Protein AF-A0A6S6U2C6-F1 (afdb_monomer_lite)

Organism: NCBI:txid298394

Foldseek 3Di:
DPPDPPDLVLLDLPPQPDPVLSVLSVVVVVCSVPDDQDPPRDVVVVSVVNVVVSVVRSVPPDDPD

Radius of gyration: 13.46 Å; chains: 1; bounding box: 29×18×43 Å

Structure (mmCIF, N/CA/C/O backbone):
data_AF-A0A6S6U2C6-F1
#
_entry.id   AF-A0A6S6U2C6-F1
#
loop_
_atom_site.group_PDB
_atom_site.id
_atom_site.type_symbol
_atom_site.label_atom_id
_atom_site.label_alt_id
_atom_site.label_comp_id
_atom_site.label_asym_id
_atom_site.label_entity_id
_atom_site.label_seq_id
_atom_site.pdbx_PDB_ins_code
_atom_site.Cartn_x
_atom_site.Cartn_y
_atom_site.Cartn_z
_atom_site.occupancy
_atom_site.B_iso_or_equiv
_atom_site.auth_seq_id
_atom_site.auth_comp_id
_atom_site.auth_asym_id
_atom_site.auth_atom_id
_atom_site.pdbx_PDB_model_num
ATOM 1 N N . MET A 1 1 ? 15.604 6.068 -21.388 1.00 40.72 1 MET A N 1
ATOM 2 C CA . MET A 1 1 ? 14.597 5.119 -20.879 1.00 40.72 1 MET A CA 1
ATOM 3 C C . MET A 1 1 ? 13.587 5.954 -20.119 1.00 40.72 1 MET A C 1
ATOM 5 O O . MET A 1 1 ? 13.991 6.625 -19.179 1.00 40.72 1 MET A O 1
ATOM 9 N N . SER A 1 2 ? 12.351 6.056 -20.608 1.00 43.88 2 SER A N 1
ATOM 10 C CA . SER A 1 2 ? 11.291 6.750 -19.871 1.00 43.88 2 SER A CA 1
ATOM 11 C C . SER A 1 2 ? 10.923 5.877 -18.683 1.00 43.88 2 SER A C 1
ATOM 13 O O . SER A 1 2 ? 10.381 4.795 -18.878 1.00 43.88 2 SER A O 1
ATOM 15 N N . SER A 1 3 ? 11.280 6.304 -17.476 1.00 54.94 3 SER A N 1
ATOM 16 C CA . SER A 1 3 ? 10.821 5.659 -16.250 1.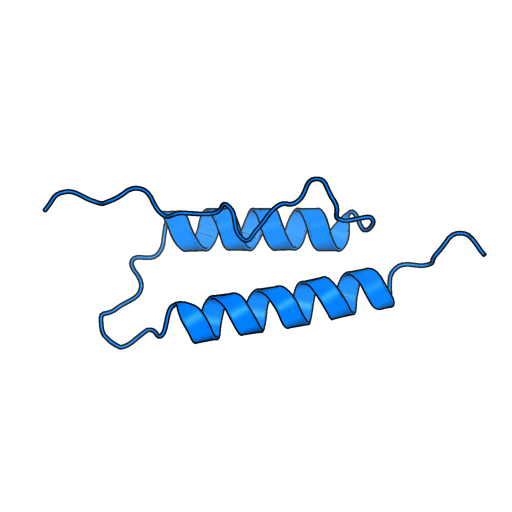00 54.94 3 SER A CA 1
ATOM 17 C C . SER A 1 3 ? 9.326 5.935 -16.134 1.00 54.94 3 SER A C 1
ATOM 19 O O . SER A 1 3 ? 8.930 7.050 -15.792 1.00 54.94 3 SER A O 1
ATOM 21 N N . GLU A 1 4 ? 8.490 4.970 -16.511 1.00 58.12 4 GLU A N 1
ATOM 22 C CA . GLU A 1 4 ? 7.058 5.063 -16.246 1.00 58.12 4 GLU A CA 1
ATOM 23 C C . GLU A 1 4 ? 6.848 5.256 -14.735 1.00 58.12 4 GLU A C 1
ATOM 25 O O . GLU A 1 4 ? 7.550 4.633 -13.930 1.00 58.12 4 GLU A O 1
ATOM 30 N N . PRO A 1 5 ? 5.948 6.161 -14.315 1.00 62.94 5 PRO A N 1
ATOM 31 C CA . PRO A 1 5 ? 5.695 6.379 -12.901 1.00 62.94 5 PRO A CA 1
ATOM 32 C C . PRO A 1 5 ? 5.176 5.082 -12.278 1.00 62.94 5 PRO A C 1
ATOM 34 O O . PRO A 1 5 ? 4.200 4.505 -12.757 1.00 62.94 5 PRO A O 1
ATOM 37 N N . VAL A 1 6 ? 5.823 4.634 -11.200 1.00 68.75 6 VAL A N 1
ATOM 38 C CA . VAL A 1 6 ? 5.389 3.455 -10.445 1.00 68.75 6 VAL A CA 1
ATOM 39 C C . VAL A 1 6 ? 3.955 3.682 -9.972 1.00 68.75 6 VAL A C 1
ATOM 41 O O . VAL A 1 6 ? 3.691 4.586 -9.175 1.00 68.75 6 VAL A O 1
ATOM 44 N N . ASN A 1 7 ? 3.019 2.879 -10.481 1.00 73.69 7 ASN A N 1
ATOM 45 C CA . ASN A 1 7 ? 1.630 2.932 -10.053 1.00 73.69 7 ASN A CA 1
ATOM 46 C C . ASN A 1 7 ? 1.516 2.346 -8.633 1.00 73.69 7 ASN A C 1
ATOM 48 O O . ASN A 1 7 ? 1.782 1.163 -8.410 1.00 73.69 7 ASN A O 1
ATOM 52 N N . LEU A 1 8 ? 1.125 3.192 -7.679 1.00 78.88 8 LEU A N 1
ATOM 53 C CA . LEU A 1 8 ? 0.955 2.847 -6.263 1.00 78.88 8 LEU A CA 1
ATOM 54 C C . LEU A 1 8 ? -0.519 2.880 -5.823 1.00 78.88 8 LEU A C 1
ATOM 56 O O . LEU A 1 8 ? -0.797 2.850 -4.627 1.00 78.88 8 LEU A O 1
ATOM 60 N N . ASP A 1 9 ? -1.476 2.916 -6.759 1.00 79.50 9 ASP A N 1
ATOM 61 C CA . ASP A 1 9 ? -2.915 2.954 -6.442 1.00 79.50 9 ASP A CA 1
ATOM 62 C C . ASP A 1 9 ? -3.404 1.708 -5.691 1.00 79.50 9 ASP A C 1
ATOM 64 O O . ASP A 1 9 ? -4.452 1.741 -5.049 1.00 79.50 9 ASP A O 1
ATOM 68 N N . TRP A 1 10 ? -2.651 0.611 -5.752 1.00 81.56 10 TRP A N 1
ATOM 69 C CA . TRP A 1 10 ? -2.928 -0.625 -5.022 1.00 81.56 10 TRP A CA 1
ATOM 70 C C . TRP A 1 10 ? -2.530 -0.557 -3.536 1.00 81.56 10 TRP A C 1
ATOM 72 O O . TRP A 1 10 ? -2.952 -1.403 -2.751 1.00 81.56 10 TRP A O 1
ATOM 82 N N . LEU A 1 11 ? -1.745 0.451 -3.140 1.00 81.88 11 LEU A N 1
ATOM 83 C CA . LEU A 1 11 ? -1.192 0.634 -1.797 1.00 81.88 11 LEU A CA 1
ATOM 84 C C . LEU A 1 11 ? -1.846 1.842 -1.100 1.00 81.88 11 LEU A C 1
ATOM 86 O O . LEU A 1 11 ? -1.175 2.740 -0.588 1.00 81.88 11 LEU A O 1
ATOM 90 N N . LYS A 1 12 ? -3.183 1.912 -1.130 1.00 70.44 12 LYS A N 1
ATOM 91 C CA . LYS A 1 12 ? -3.944 3.013 -0.519 1.00 70.44 12 LYS A CA 1
ATOM 92 C C . LYS A 1 12 ? -3.930 2.901 1.000 1.00 70.44 12 LYS A C 1
ATOM 94 O O . LYS A 1 12 ? -4.613 2.076 1.595 1.00 70.44 12 LYS A O 1
ATOM 99 N N . THR A 1 13 ? -3.163 3.784 1.626 1.00 68.81 13 THR A N 1
ATOM 100 C CA . THR A 1 13 ? -2.998 3.861 3.083 1.00 68.81 13 THR A CA 1
ATOM 101 C C . THR A 1 13 ? -4.179 4.500 3.810 1.00 68.81 13 THR A C 1
ATOM 103 O O . THR A 1 13 ? -4.302 4.331 5.020 1.00 68.81 13 THR A O 1
ATOM 106 N N . GLY A 1 14 ? -5.051 5.213 3.088 1.00 65.75 14 GLY A N 1
ATOM 107 C CA . GLY A 1 14 ? -6.178 5.959 3.660 1.00 65.75 14 GLY A CA 1
ATOM 108 C C . GLY A 1 14 ? -7.262 5.093 4.306 1.00 65.75 14 GLY A C 1
ATOM 109 O O . GLY A 1 14 ? -7.973 5.583 5.177 1.00 65.75 14 GLY A O 1
ATOM 110 N N . ASP A 1 15 ? -7.346 3.815 3.929 1.00 76.31 15 ASP A N 1
ATOM 111 C CA . ASP A 1 15 ? -8.343 2.873 4.452 1.00 76.31 15 ASP A CA 1
ATOM 112 C C . ASP A 1 15 ? -7.795 1.986 5.591 1.00 76.31 15 ASP A C 1
ATOM 114 O O . ASP A 1 15 ? -8.526 1.169 6.152 1.00 76.31 15 ASP A O 1
ATOM 118 N N . LEU A 1 16 ? -6.511 2.136 5.947 1.00 85.06 16 LEU A N 1
ATOM 119 C CA . LEU A 1 16 ? -5.847 1.332 6.978 1.00 85.06 16 LEU A CA 1
ATOM 120 C C . LEU A 1 16 ? -6.118 1.905 8.374 1.00 85.06 16 LEU A C 1
ATOM 122 O O . LEU A 1 16 ? -5.869 3.085 8.628 1.00 85.06 16 LEU A O 1
ATOM 126 N N . LYS A 1 17 ? -6.585 1.065 9.301 1.00 85.88 17 LYS A N 1
ATOM 127 C CA . LYS A 1 17 ? -6.939 1.457 10.676 1.00 85.88 17 LYS A CA 1
ATOM 128 C C . LYS A 1 17 ? -5.722 1.518 11.594 1.00 85.88 17 LYS A C 1
ATOM 130 O O . LYS A 1 17 ? -5.684 2.314 12.529 1.00 85.88 17 LYS A O 1
ATOM 135 N N . SER A 1 18 ? -4.723 0.678 11.347 1.00 87.69 18 SER A N 1
ATOM 136 C CA . SER A 1 18 ? -3.512 0.581 12.148 1.00 87.69 18 SER A CA 1
ATOM 137 C C . SER A 1 18 ? -2.461 1.579 11.689 1.00 87.69 18 SER A C 1
ATOM 139 O O . SER A 1 18 ? -2.011 1.560 10.543 1.00 87.69 18 SER A O 1
ATOM 141 N N . VAL A 1 19 ? -1.951 2.370 12.635 1.00 90.06 19 VAL A N 1
ATOM 142 C CA . VAL A 1 19 ? -0.771 3.221 12.414 1.00 90.06 19 VAL A CA 1
ATOM 143 C C . VAL A 1 19 ? 0.421 2.385 11.931 1.00 90.06 19 VAL A C 1
ATOM 145 O O . VAL A 1 19 ? 1.198 2.838 11.097 1.00 90.06 19 VAL A O 1
ATOM 148 N N . VAL A 1 20 ? 0.556 1.140 12.399 1.00 91.12 20 VAL A N 1
ATOM 149 C CA . VAL A 1 20 ? 1.635 0.242 11.961 1.00 91.12 20 VAL A CA 1
ATOM 150 C C . VAL A 1 20 ? 1.452 -0.162 10.497 1.00 91.12 20 VAL A C 1
ATOM 152 O O . VAL A 1 20 ? 2.426 -0.160 9.748 1.00 91.12 20 VAL A O 1
ATOM 155 N N . ALA A 1 21 ? 0.221 -0.450 10.063 1.00 90.94 21 ALA A N 1
ATOM 156 C CA . ALA A 1 21 ? -0.060 -0.797 8.670 1.00 90.94 21 ALA A CA 1
ATOM 157 C C . ALA A 1 21 ? 0.178 0.402 7.743 1.00 90.94 21 ALA A C 1
ATOM 159 O O . ALA A 1 21 ? 0.793 0.247 6.690 1.00 90.94 21 ALA A O 1
ATOM 160 N N . GLN A 1 22 ? -0.221 1.605 8.171 1.00 90.69 22 GLN A N 1
ATOM 161 C CA . GLN A 1 22 ? 0.057 2.851 7.451 1.00 90.69 22 GLN A CA 1
ATOM 162 C C . GLN A 1 22 ? 1.566 3.069 7.271 1.00 90.69 22 GLN A C 1
ATOM 164 O O . GLN A 1 22 ? 2.024 3.293 6.153 1.00 90.69 22 GLN A O 1
ATOM 169 N N . ARG A 1 23 ? 2.358 2.929 8.345 1.00 92.06 23 ARG A N 1
ATOM 170 C CA . ARG A 1 23 ? 3.824 3.072 8.283 1.00 92.06 23 ARG A CA 1
ATOM 171 C C . ARG A 1 23 ? 4.491 2.008 7.419 1.00 92.06 23 ARG A C 1
ATOM 173 O O . ARG A 1 23 ? 5.436 2.318 6.698 1.00 92.06 23 ARG A O 1
ATOM 180 N N . PHE A 1 24 ? 4.007 0.771 7.471 1.00 92.00 24 PHE A N 1
ATOM 181 C CA . PHE A 1 24 ? 4.514 -0.301 6.619 1.00 92.00 24 PHE A CA 1
ATOM 182 C C . PHE A 1 24 ? 4.224 -0.033 5.136 1.00 92.00 24 PHE A C 1
ATOM 184 O O . PHE A 1 24 ? 5.111 -0.158 4.297 1.00 92.00 24 PHE A O 1
ATOM 191 N N . ALA A 1 25 ? 3.016 0.421 4.810 1.00 91.00 25 ALA A N 1
ATOM 192 C CA . ALA A 1 25 ? 2.664 0.789 3.447 1.00 91.00 25 ALA A CA 1
ATOM 193 C C . ALA A 1 25 ? 3.469 2.004 2.939 1.00 91.00 25 ALA A C 1
ATOM 195 O O . ALA A 1 25 ? 3.940 1.992 1.805 1.00 91.00 25 ALA A O 1
ATOM 196 N N . GLU A 1 26 ? 3.720 3.021 3.772 1.00 90.19 26 GLU A N 1
ATOM 197 C CA . GLU A 1 26 ? 4.638 4.125 3.432 1.00 90.19 26 GLU A CA 1
ATOM 198 C C . GLU A 1 26 ? 6.062 3.627 3.134 1.00 90.19 26 GLU A C 1
ATOM 200 O O . GLU A 1 26 ? 6.705 4.102 2.194 1.00 90.19 26 GLU A O 1
ATOM 205 N N . PHE A 1 27 ? 6.553 2.658 3.912 1.00 91.19 27 PHE A N 1
ATOM 206 C CA . PHE A 1 27 ? 7.854 2.032 3.687 1.00 91.19 27 PHE A CA 1
ATOM 207 C C . PHE A 1 27 ? 7.908 1.324 2.325 1.00 91.19 27 PHE A C 1
ATOM 209 O O . PHE A 1 27 ? 8.795 1.624 1.529 1.00 91.19 27 PHE A O 1
ATOM 216 N N . CYS A 1 28 ? 6.928 0.471 2.012 1.00 90.75 28 CYS A N 1
ATOM 217 C CA . CYS A 1 28 ? 6.851 -0.222 0.723 1.00 90.75 28 CYS A CA 1
ATOM 218 C C . CYS A 1 28 ? 6.709 0.752 -0.458 1.00 90.75 28 CYS A C 1
ATOM 220 O O . CYS A 1 28 ? 7.350 0.572 -1.489 1.00 90.75 28 CYS A O 1
ATOM 222 N N . ALA A 1 29 ? 5.924 1.825 -0.305 1.00 87.31 29 ALA A N 1
ATOM 223 C CA . ALA A 1 29 ? 5.772 2.866 -1.323 1.00 87.31 29 ALA A CA 1
ATOM 224 C C . ALA A 1 29 ? 7.103 3.551 -1.665 1.00 87.31 29 ALA A C 1
ATOM 226 O O . ALA A 1 29 ? 7.341 3.903 -2.820 1.00 87.31 29 ALA A O 1
ATOM 227 N N . ASN A 1 30 ? 7.948 3.785 -0.658 1.00 87.25 30 ASN A N 1
ATOM 228 C CA . ASN A 1 30 ? 9.272 4.362 -0.856 1.00 87.25 30 ASN A CA 1
ATOM 229 C C . ASN A 1 30 ? 10.240 3.344 -1.458 1.00 87.25 30 ASN A C 1
ATOM 231 O O . ASN A 1 30 ? 10.929 3.689 -2.412 1.00 87.25 30 ASN A O 1
ATOM 235 N N . ASP A 1 31 ? 10.226 2.101 -0.973 1.00 86.81 31 ASP A N 1
ATOM 236 C CA . ASP A 1 31 ? 11.042 1.005 -1.503 1.00 86.81 31 ASP A CA 1
ATOM 237 C C . ASP A 1 31 ? 10.810 0.808 -3.010 1.00 86.81 31 ASP A C 1
ATOM 239 O O . ASP A 1 31 ? 11.760 0.844 -3.787 1.00 86.81 31 ASP A O 1
ATOM 243 N N . LEU A 1 32 ? 9.546 0.767 -3.447 1.00 81.81 32 LEU A N 1
ATOM 244 C CA . LEU A 1 32 ? 9.151 0.662 -4.858 1.00 81.81 32 LEU A CA 1
ATOM 245 C C . LEU A 1 32 ? 9.618 1.830 -5.738 1.00 81.81 32 LEU A C 1
ATOM 247 O O . LEU A 1 32 ? 9.811 1.658 -6.938 1.00 81.81 32 LEU A O 1
ATOM 251 N N . LYS A 1 33 ? 9.771 3.030 -5.169 1.00 80.25 33 LYS A N 1
ATOM 252 C CA . LYS A 1 33 ? 10.273 4.207 -5.899 1.00 80.25 33 LYS A CA 1
ATOM 253 C C . LYS A 1 33 ? 11.794 4.211 -6.008 1.00 80.25 33 LYS A C 1
ATOM 255 O O . LYS A 1 33 ? 12.327 4.820 -6.932 1.00 80.25 33 LYS A O 1
ATOM 260 N N . THR A 1 34 ? 12.483 3.610 -5.038 1.00 78.69 34 THR A N 1
ATOM 261 C CA . THR A 1 34 ? 13.948 3.633 -4.943 1.00 78.69 34 THR A CA 1
ATOM 262 C C . THR A 1 34 ? 14.609 2.400 -5.538 1.00 78.69 34 THR A C 1
ATOM 264 O O . THR A 1 34 ? 15.712 2.509 -6.067 1.00 78.69 34 THR A O 1
ATOM 267 N N . ASN A 1 35 ? 13.952 1.244 -5.467 1.00 68.69 35 ASN A N 1
ATOM 268 C CA . ASN A 1 35 ? 14.438 0.007 -6.048 1.00 68.69 35 ASN A CA 1
ATOM 269 C C . ASN A 1 35 ? 13.841 -0.178 -7.441 1.00 68.69 35 ASN A C 1
ATOM 271 O O . ASN A 1 35 ? 12.643 -0.395 -7.611 1.00 68.69 35 ASN A O 1
ATOM 275 N N . THR A 1 36 ? 14.704 -0.146 -8.453 1.00 63.34 36 THR A N 1
ATOM 276 C CA . THR A 1 36 ? 14.418 -0.814 -9.722 1.00 63.34 36 THR A CA 1
ATOM 277 C C . THR A 1 36 ? 14.362 -2.304 -9.436 1.00 63.34 36 THR A C 1
ATOM 279 O O . THR A 1 36 ? 15.398 -2.926 -9.201 1.00 63.34 36 THR A O 1
ATOM 282 N N . PHE A 1 37 ? 13.151 -2.855 -9.429 1.00 65.38 37 PHE A N 1
ATOM 283 C CA . PHE A 1 37 ? 12.938 -4.293 -9.507 1.00 65.38 37 PHE A CA 1
ATOM 284 C C . PHE A 1 37 ? 13.778 -4.800 -10.681 1.00 65.38 37 PHE A C 1
ATOM 286 O O . PHE A 1 37 ? 13.623 -4.335 -11.811 1.00 65.38 37 PHE A O 1
ATOM 293 N N . SER A 1 38 ? 14.756 -5.655 -10.385 1.00 61.00 38 SER A N 1
ATOM 294 C CA . SER A 1 38 ? 15.526 -6.365 -11.406 1.00 61.00 38 SER A CA 1
ATOM 295 C C . SER A 1 38 ? 14.572 -7.128 -12.331 1.00 61.00 38 SER A C 1
ATOM 297 O O . SER A 1 38 ? 13.472 -7.464 -11.907 1.00 61.00 38 SER A O 1
ATOM 299 N N . ASP A 1 39 ? 14.983 -7.436 -13.564 1.00 60.22 39 ASP A N 1
ATOM 300 C CA . ASP A 1 39 ? 14.139 -8.154 -14.547 1.00 60.22 39 ASP A CA 1
ATOM 301 C C . ASP A 1 39 ? 13.548 -9.479 -14.003 1.00 60.22 39 ASP A C 1
ATOM 303 O O . ASP A 1 39 ? 12.471 -9.895 -14.410 1.00 60.22 39 ASP A O 1
ATOM 307 N N . ASP A 1 40 ? 14.220 -10.115 -13.034 1.00 62.78 40 ASP A N 1
ATOM 308 C CA . ASP A 1 40 ? 13.769 -11.339 -12.344 1.00 62.78 40 ASP A CA 1
ATOM 309 C C . ASP A 1 40 ? 12.819 -11.094 -11.155 1.00 62.78 40 ASP A C 1
ATOM 311 O O . ASP A 1 40 ? 12.376 -12.026 -10.482 1.00 62.78 40 ASP A O 1
ATOM 315 N N . SER A 1 41 ? 12.554 -9.839 -10.805 1.00 66.56 41 SER A N 1
ATOM 316 C CA . SER A 1 41 ? 11.770 -9.487 -9.627 1.00 66.56 41 SER A CA 1
ATOM 317 C C . SER A 1 41 ? 10.298 -9.368 -9.995 1.00 66.56 41 SER A C 1
ATOM 319 O O . SER A 1 41 ? 9.854 -8.381 -10.577 1.00 66.56 41 SER A O 1
ATOM 321 N N . ASP A 1 42 ? 9.541 -10.394 -9.617 1.00 79.81 42 ASP A N 1
ATOM 322 C CA . ASP A 1 42 ? 8.106 -10.471 -9.849 1.00 79.81 42 ASP A CA 1
ATOM 323 C C . ASP A 1 42 ? 7.368 -9.407 -9.016 1.00 79.81 42 ASP A C 1
ATOM 325 O O . ASP A 1 42 ? 7.173 -9.526 -7.800 1.00 79.81 42 ASP A O 1
ATOM 329 N N . SER A 1 43 ? 7.004 -8.308 -9.680 1.00 79.44 43 SER A N 1
ATOM 330 C CA . SER A 1 43 ? 6.330 -7.179 -9.039 1.00 79.44 43 SER A CA 1
ATOM 331 C C . SER A 1 43 ? 4.961 -7.560 -8.475 1.00 79.44 43 SER A C 1
ATOM 333 O O . SER A 1 43 ? 4.507 -6.930 -7.520 1.00 79.44 43 SER A O 1
ATOM 335 N N . ASP A 1 44 ? 4.311 -8.585 -9.030 1.00 84.31 44 ASP A N 1
ATOM 336 C CA . ASP A 1 44 ? 3.014 -9.047 -8.548 1.00 84.31 44 ASP A CA 1
ATOM 337 C C . ASP A 1 44 ? 3.186 -9.873 -7.273 1.00 84.31 44 ASP A C 1
ATOM 339 O O . ASP A 1 44 ? 2.474 -9.631 -6.296 1.00 84.31 44 ASP A O 1
ATOM 343 N N . LEU A 1 45 ? 4.226 -10.710 -7.199 1.00 86.94 45 LEU A N 1
ATOM 344 C CA . LEU A 1 45 ? 4.588 -11.405 -5.960 1.00 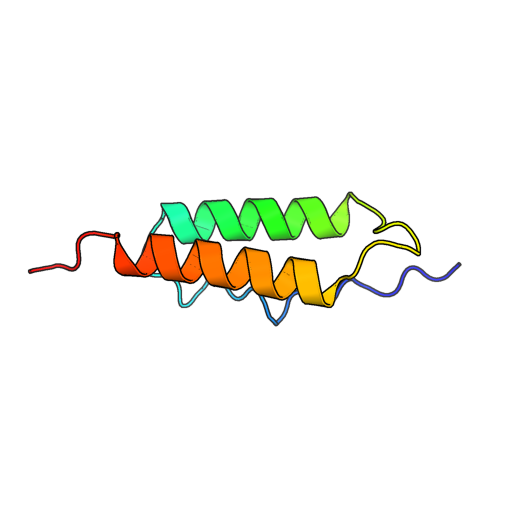86.94 45 LEU A CA 1
ATOM 345 C C . LEU A 1 45 ? 4.921 -10.424 -4.822 1.00 86.94 45 LEU A C 1
ATOM 347 O O . LEU A 1 45 ? 4.531 -10.637 -3.672 1.00 86.94 45 LEU A O 1
ATOM 351 N N . TYR A 1 46 ? 5.613 -9.322 -5.130 1.00 87.69 46 TYR A N 1
ATOM 352 C CA . TYR A 1 46 ? 5.875 -8.271 -4.143 1.00 87.69 46 TYR A CA 1
ATOM 353 C C . TYR A 1 46 ? 4.574 -7.621 -3.653 1.00 87.69 46 TYR A C 1
ATOM 355 O O . TYR A 1 46 ? 4.383 -7.462 -2.445 1.00 87.69 46 TYR A O 1
ATOM 363 N N . LYS A 1 47 ? 3.656 -7.274 -4.566 1.00 88.00 47 LYS A N 1
ATOM 364 C CA . LYS A 1 47 ? 2.343 -6.707 -4.209 1.00 88.00 47 LYS A CA 1
ATO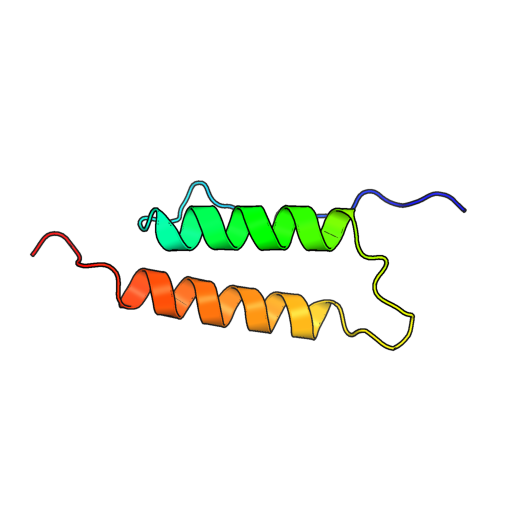M 365 C C . LYS A 1 47 ? 1.560 -7.647 -3.296 1.00 88.00 47 LYS A C 1
ATOM 367 O O . LYS A 1 47 ? 1.049 -7.199 -2.269 1.00 88.00 47 LYS A O 1
ATOM 372 N N . GLU A 1 48 ? 1.504 -8.934 -3.632 1.00 90.38 48 GLU A N 1
ATOM 373 C CA . GLU A 1 48 ? 0.828 -9.953 -2.823 1.00 90.38 48 GLU A CA 1
ATOM 374 C C . GLU A 1 48 ? 1.437 -10.054 -1.419 1.00 90.38 48 GLU A C 1
ATOM 376 O O . GLU A 1 48 ? 0.713 -10.022 -0.420 1.00 90.38 48 GLU A O 1
ATOM 381 N N . ALA A 1 49 ? 2.769 -10.098 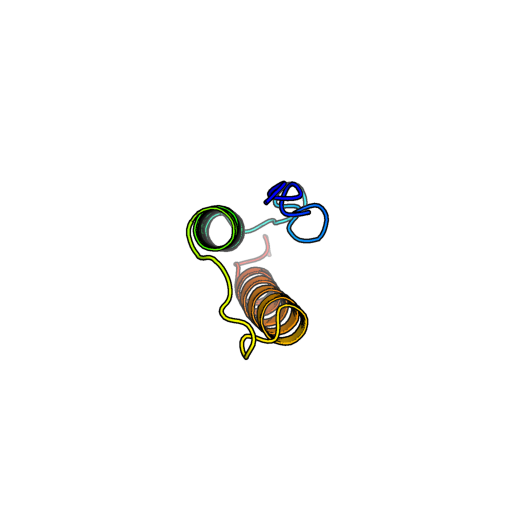-1.319 1.00 91.88 49 ALA A N 1
ATOM 382 C CA . ALA A 1 49 ? 3.462 -10.150 -0.035 1.00 91.88 49 ALA A CA 1
ATOM 383 C C . ALA A 1 49 ? 3.150 -8.922 0.838 1.00 91.88 49 ALA A C 1
ATOM 385 O O . ALA A 1 49 ? 2.851 -9.059 2.028 1.00 91.88 49 ALA A O 1
ATOM 386 N N . VAL A 1 50 ? 3.163 -7.723 0.248 1.00 92.31 50 VAL A N 1
ATOM 387 C CA . VAL A 1 50 ? 2.819 -6.479 0.950 1.00 92.31 50 VAL A CA 1
ATOM 388 C C . VAL A 1 50 ? 1.374 -6.509 1.450 1.00 92.31 50 VAL A C 1
ATOM 390 O O . VAL A 1 50 ? 1.125 -6.177 2.612 1.00 92.31 50 VAL A O 1
ATOM 393 N N . GLN A 1 51 ? 0.425 -6.958 0.625 1.00 91.38 51 GLN A N 1
ATOM 394 C CA . GLN A 1 51 ? -0.980 -7.070 1.025 1.00 91.38 51 GLN A CA 1
ATOM 395 C C . GLN A 1 51 ? -1.188 -8.063 2.174 1.00 91.38 51 GL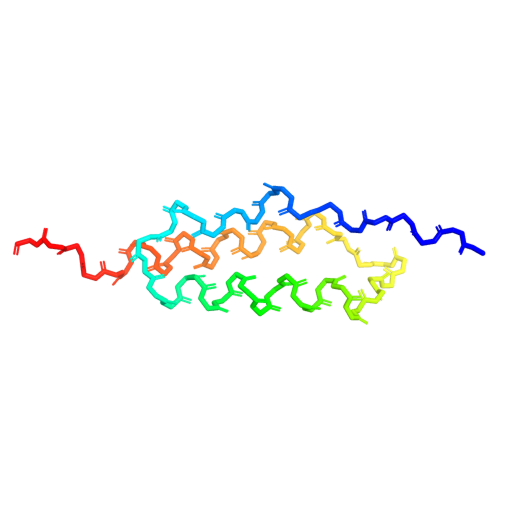N A C 1
ATOM 397 O O . GLN A 1 51 ? -1.912 -7.747 3.120 1.00 91.38 51 GLN A O 1
ATOM 402 N N . LEU A 1 52 ? -0.517 -9.219 2.149 1.00 93.50 52 LEU A N 1
ATOM 403 C CA . LEU A 1 52 ? -0.591 -10.211 3.228 1.00 93.50 52 LEU A CA 1
ATOM 404 C C . LEU A 1 52 ? -0.111 -9.641 4.567 1.00 93.50 52 LEU A C 1
ATOM 406 O O . LEU A 1 52 ? -0.747 -9.853 5.604 1.00 93.50 52 LEU A O 1
ATOM 410 N N . VAL A 1 53 ? 0.994 -8.890 4.556 1.00 93.56 53 VAL A N 1
ATOM 411 C CA . VAL A 1 53 ? 1.529 -8.257 5.768 1.00 93.56 53 VAL A CA 1
ATOM 412 C C . VAL A 1 53 ? 0.573 -7.185 6.286 1.00 93.56 53 VAL A C 1
ATOM 414 O O . VAL A 1 53 ? 0.243 -7.194 7.473 1.00 93.56 53 VAL A O 1
ATOM 417 N N . ILE A 1 54 ? 0.066 -6.312 5.410 1.00 92.00 54 ILE A N 1
ATOM 418 C CA . ILE A 1 54 ? -0.920 -5.285 5.778 1.00 92.00 54 ILE A CA 1
ATOM 419 C C . ILE A 1 54 ? -2.165 -5.930 6.394 1.00 92.00 54 ILE A C 1
ATOM 421 O O . ILE A 1 54 ? -2.568 -5.549 7.493 1.00 92.00 54 ILE A O 1
ATOM 425 N N . GLN A 1 55 ? -2.732 -6.954 5.750 1.00 90.94 55 GLN A N 1
ATOM 426 C CA . GLN A 1 55 ? -3.906 -7.670 6.250 1.00 90.94 55 GLN A CA 1
ATOM 427 C C . GLN A 1 55 ? -3.648 -8.276 7.633 1.00 90.94 55 GLN A C 1
ATOM 429 O O . GLN A 1 55 ? -4.509 -8.214 8.515 1.00 90.94 55 GLN A O 1
ATOM 434 N N . ARG A 1 56 ? -2.458 -8.846 7.855 1.00 92.75 56 ARG A N 1
ATOM 435 C CA . ARG A 1 56 ? -2.084 -9.414 9.153 1.00 92.75 56 ARG A CA 1
ATOM 436 C C . ARG A 1 56 ? -1.969 -8.342 10.232 1.00 92.75 56 ARG A C 1
ATOM 438 O O . ARG A 1 56 ? -2.438 -8.584 11.346 1.00 92.75 56 ARG A O 1
ATOM 445 N N . ILE A 1 57 ? -1.372 -7.192 9.920 1.00 91.94 57 ILE A N 1
ATOM 446 C CA . ILE A 1 57 ? -1.253 -6.064 10.851 1.00 91.94 57 ILE A CA 1
ATOM 447 C C . ILE A 1 57 ? -2.644 -5.530 11.202 1.00 91.94 57 ILE A C 1
ATOM 449 O O . ILE A 1 57 ? -2.952 -5.404 12.383 1.00 91.94 57 ILE A O 1
ATOM 453 N N . GLU A 1 58 ? -3.500 -5.292 10.208 1.00 88.06 58 GLU A N 1
ATOM 454 C CA . GLU A 1 58 ? -4.877 -4.814 10.407 1.00 88.06 58 GLU A CA 1
ATOM 455 C C . GLU A 1 58 ? -5.717 -5.796 11.233 1.00 88.06 58 GLU A C 1
ATOM 457 O O . GLU A 1 58 ? -6.460 -5.383 12.116 1.00 88.06 58 GLU A O 1
ATOM 462 N N . SER A 1 59 ? -5.553 -7.104 11.008 1.00 88.38 59 SER A N 1
ATOM 463 C CA . SER A 1 59 ? -6.256 -8.148 11.772 1.00 88.38 59 SER A CA 1
ATOM 464 C C . SER A 1 59 ? -5.732 -8.318 13.203 1.00 88.38 59 SER A C 1
ATOM 466 O O . SER A 1 59 ? -6.387 -8.956 14.022 1.00 88.38 59 SER A O 1
ATOM 468 N N . SER A 1 60 ? -4.524 -7.824 13.491 1.00 82.81 60 SER A N 1
ATOM 469 C CA . SER A 1 60 ? -3.887 -7.913 14.815 1.00 82.81 60 SER A CA 1
ATOM 470 C C . SER A 1 60 ? -3.942 -6.595 15.582 1.00 82.81 60 SER A C 1
ATOM 472 O O . SER A 1 60 ? -3.602 -6.566 16.764 1.00 82.81 60 SER A O 1
ATOM 474 N N . ALA A 1 61 ? -4.325 -5.504 14.916 1.00 72.50 61 ALA A N 1
ATOM 475 C CA . ALA A 1 61 ? -4.576 -4.243 15.576 1.00 72.50 61 ALA A CA 1
ATOM 476 C C . ALA A 1 61 ? -5.748 -4.449 16.542 1.00 72.50 61 ALA A C 1
ATOM 478 O O . ALA A 1 61 ? -6.748 -5.055 16.146 1.00 72.50 61 ALA A O 1
ATOM 479 N N . PRO A 1 62 ? -5.635 -4.002 17.804 1.00 61.59 62 PRO A N 1
ATOM 480 C CA . PRO A 1 62 ? -6.758 -4.052 18.718 1.00 61.59 62 PRO A CA 1
ATOM 481 C C . PRO A 1 62 ? -7.882 -3.233 18.086 1.00 61.59 62 PRO A C 1
ATOM 483 O O . PRO A 1 62 ? -7.784 -2.012 17.974 1.00 61.59 62 PRO A O 1
ATOM 486 N N . GLY A 1 63 ? -8.915 -3.916 17.599 1.00 53.88 63 GLY A N 1
ATOM 487 C CA . GLY A 1 63 ? -10.182 -3.257 17.357 1.00 53.88 63 GLY A CA 1
ATOM 488 C C . GLY A 1 63 ? -10.650 -2.721 18.699 1.00 53.88 63 GLY A C 1
ATOM 489 O O . GLY A 1 63 ? -10.559 -3.443 19.689 1.00 53.88 63 GLY A O 1
ATOM 490 N N . ASP A 1 64 ? -11.096 -1.467 18.733 1.00 50.34 64 ASP A N 1
ATOM 491 C CA . ASP A 1 64 ? -12.054 -0.993 19.731 1.00 50.34 64 ASP A CA 1
ATOM 492 C C . ASP A 1 64 ? -13.052 -2.133 20.017 1.00 50.34 64 ASP A C 1
ATOM 494 O O . ASP A 1 64 ? -13.894 -2.454 19.172 1.00 50.34 64 ASP A O 1
ATOM 498 N N . GLN A 1 65 ? -12.882 -2.805 21.155 1.00 39.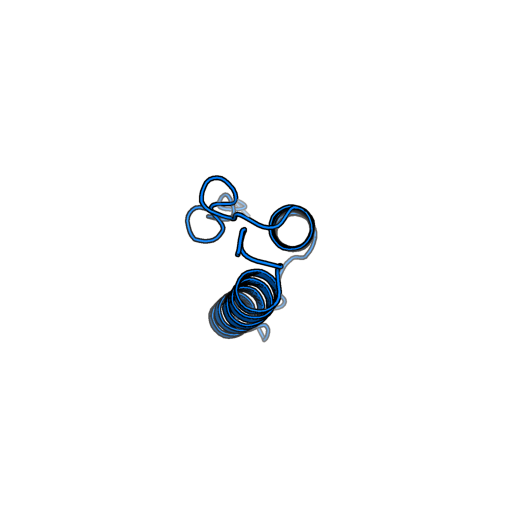19 65 GLN A N 1
ATOM 499 C CA . GLN A 1 65 ? -13.755 -3.852 21.672 1.00 39.19 65 GLN A CA 1
ATOM 500 C C . GLN A 1 65 ? -14.228 -3.424 23.053 1.00 39.19 65 GLN A C 1
ATOM 502 O O . GLN A 1 65 ? -13.380 -2.923 23.829 1.00 39.19 65 GLN A O 1
#

Secondary structure (DSSP, 8-state):
--------TT--GGG---HHHHHHHHHHHHHHHH----TT--HHHHHHHHHHHHHHHHHHS----

pLDDT: mean 78.28, std 14.37, range [39.19, 93.56]

Sequence (65 aa):
MSSEPVNLDWLKTGDLKSVVAQRFAEFCANDLKTNTFSDDSDSDLYKEAVQLVIQRIESSAPGDQ